Protein AF-A0A2N2SWM7-F1 (afdb_monomer)

Radius of gyration: 16.39 Å; Cα contacts (8 Å, |Δi|>4): 293; chains: 1; bounding box: 40×24×52 Å

Solvent-accessible surface area (backbone atoms only — not comparable to full-atom values): 6581 Å² total; per-residue (Å²): 131,68,77,50,76,49,77,49,78,73,61,79,48,30,35,37,43,37,33,42,42,63,43,67,35,87,89,74,72,42,27,13,34,37,41,37,46,42,36,46,37,26,63,26,94,55,38,37,23,33,77,18,37,39,40,41,39,34,21,35,92,92,37,80,72,50,71,52,80,33,29,36,78,50,64,30,46,53,75,33,65,40,46,40,50,72,46,68,53,71,77,33,69,91,28,75,81,67,66,79,44,72,52,74,47,78,49,84,32,80,35,84,77,77,76,82,77,132

Secondary structure (DSSP, 8-state):
--EEEEEEE-STTEEEEEEEEEEE-TTTSS-EEEEEEEEEEE-SSSPBPTT-EEEEEEEETTEEEEEEEE-BSS-B-TTEEEEBPPEE---BTTSPPP-SEEEEEEE--BPPPPP---

Sequence (118 aa):
MELEKHHVEFGGGVHVDYQIKRKISSLNGISCYAFITGTLNNDSNQVLSRRTVLDFNFFSAGKQSFRDLTYPVMDVPPGSRTMFEMVVSPVHKDGCVNYDRIDVSLRKVAGSQIPSRP

Structure (mmCIF, N/CA/C/O backbone):
data_AF-A0A2N2SWM7-F1
#
_entry.id   AF-A0A2N2SWM7-F1
#
loop_
_atom_site.group_PDB
_atom_site.id
_atom_site.type_symbol
_atom_site.label_atom_id
_atom_site.label_alt_id
_atom_site.label_comp_id
_atom_site.label_asym_id
_atom_site.label_entity_id
_atom_site.label_seq_id
_atom_site.pdbx_PDB_ins_code
_atom_site.Cartn_x
_atom_site.Cartn_y
_atom_site.Cartn_z
_atom_site.occupancy
_atom_site.B_iso_or_equiv
_atom_site.auth_seq_id
_atom_site.auth_comp_id
_atom_site.auth_asym_id
_atom_site.auth_atom_id
_atom_site.pdbx_PDB_model_num
ATOM 1 N N . MET A 1 1 ? 7.299 13.194 -13.948 1.00 57.44 1 MET A N 1
ATOM 2 C CA . MET A 1 1 ? 7.288 12.224 -12.832 1.00 57.44 1 MET A CA 1
ATOM 3 C C . MET A 1 1 ? 5.833 12.040 -12.461 1.00 57.44 1 MET A C 1
ATOM 5 O O . MET A 1 1 ? 5.230 12.980 -11.962 1.00 57.44 1 MET A O 1
ATOM 9 N N . GLU A 1 2 ? 5.256 10.914 -12.856 1.00 63.62 2 GLU A N 1
ATOM 10 C CA . GLU A 1 2 ? 3.819 10.655 -12.760 1.00 63.62 2 GLU A CA 1
ATOM 11 C C . GLU A 1 2 ? 3.491 10.096 -11.372 1.00 63.62 2 GLU A C 1
ATOM 13 O O . GLU A 1 2 ? 4.230 9.257 -10.851 1.00 63.62 2 GLU A O 1
ATOM 18 N N . LEU A 1 3 ? 2.455 10.647 -10.741 1.00 82.25 3 LEU A N 1
ATOM 19 C CA . LEU A 1 3 ? 1.961 10.219 -9.440 1.00 82.25 3 LEU A CA 1
ATOM 20 C C . LEU A 1 3 ? 0.628 9.516 -9.670 1.00 82.25 3 LEU A C 1
ATOM 22 O O . LEU A 1 3 ? -0.371 10.173 -9.956 1.00 82.25 3 LEU A O 1
ATOM 26 N N . GLU A 1 4 ? 0.621 8.199 -9.533 1.00 88.31 4 GLU A N 1
ATOM 27 C CA . GLU A 1 4 ? -0.596 7.395 -9.650 1.00 88.31 4 GLU A CA 1
ATOM 28 C C . GLU A 1 4 ? -1.241 7.287 -8.274 1.00 88.31 4 GLU A C 1
ATOM 30 O O . GLU A 1 4 ? -0.541 7.003 -7.304 1.00 88.31 4 GLU A O 1
ATOM 35 N N . LYS A 1 5 ? -2.548 7.547 -8.175 1.00 93.25 5 LYS A N 1
ATOM 36 C CA . LYS A 1 5 ? -3.323 7.444 -6.932 1.00 93.25 5 LYS A CA 1
ATOM 37 C C . LYS A 1 5 ? -4.364 6.345 -7.073 1.00 93.25 5 LYS A C 1
ATOM 39 O O . LYS A 1 5 ? -5.023 6.252 -8.104 1.00 93.25 5 LYS A O 1
ATOM 44 N N . HIS A 1 6 ? -4.530 5.564 -6.019 1.00 96.25 6 HIS A N 1
ATOM 45 C CA . HIS A 1 6 ? -5.394 4.397 -5.987 1.00 96.25 6 HIS A CA 1
ATOM 46 C C . HIS A 1 6 ? -6.183 4.355 -4.683 1.00 96.25 6 HIS A C 1
ATOM 48 O O . HIS A 1 6 ? -5.698 4.797 -3.640 1.00 96.25 6 HIS A O 1
ATOM 54 N N . HIS A 1 7 ? -7.375 3.777 -4.768 1.00 97.19 7 HIS A N 1
ATOM 55 C CA . HIS A 1 7 ? -8.274 3.536 -3.652 1.00 97.19 7 HIS A CA 1
ATOM 56 C C . HIS A 1 7 ? -8.725 2.076 -3.700 1.00 97.19 7 HIS A C 1
ATOM 58 O O . HIS A 1 7 ? -9.124 1.596 -4.764 1.00 97.19 7 HIS A O 1
ATOM 64 N N . VAL A 1 8 ? -8.645 1.370 -2.572 1.00 97.56 8 VAL A N 1
ATOM 65 C CA . VAL A 1 8 ? -9.089 -0.026 -2.453 1.00 97.56 8 VAL A CA 1
ATOM 66 C C . VAL A 1 8 ? -9.932 -0.190 -1.196 1.00 97.56 8 VAL A C 1
ATOM 68 O O . VAL A 1 8 ? -9.460 0.061 -0.086 1.00 97.56 8 VAL A O 1
ATOM 71 N N . GLU A 1 9 ? -11.163 -0.664 -1.371 1.00 97.12 9 GLU A N 1
ATOM 72 C CA . GLU A 1 9 ? -12.067 -1.019 -0.280 1.00 97.12 9 GLU A CA 1
ATOM 73 C C . GLU A 1 9 ? -11.918 -2.499 0.097 1.00 97.12 9 GLU A C 1
ATOM 75 O O . GLU A 1 9 ? -11.934 -3.381 -0.760 1.00 97.12 9 GLU A O 1
ATOM 80 N N . PHE A 1 10 ? -11.824 -2.789 1.398 1.00 94.31 10 PHE A N 1
ATOM 81 C CA . PHE A 1 10 ? -11.733 -4.159 1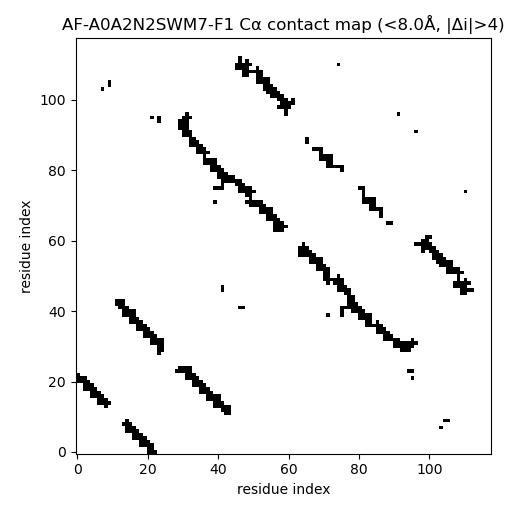.930 1.00 94.31 10 PHE A CA 1
ATOM 82 C C . PHE A 1 10 ? -13.033 -4.637 2.592 1.00 94.31 10 PHE A C 1
ATOM 84 O O . PHE A 1 10 ? -13.079 -5.723 3.175 1.00 94.31 10 PHE A O 1
ATOM 91 N N . GLY A 1 11 ? -14.078 -3.809 2.558 1.00 89.19 11 GLY A N 1
ATOM 92 C CA . GLY A 1 11 ? -15.345 -4.055 3.236 1.00 89.19 11 GLY A CA 1
ATOM 93 C C . GLY A 1 11 ? -15.309 -3.818 4.754 1.00 89.19 11 GLY A C 1
ATOM 94 O O . GLY A 1 11 ? -14.265 -3.836 5.425 1.00 89.19 11 GLY A O 1
ATOM 95 N N . GLY A 1 12 ? -16.499 -3.587 5.316 1.00 90.44 12 GLY A N 1
ATOM 96 C CA . GLY A 1 12 ? -16.682 -3.302 6.741 1.00 90.44 12 GLY A CA 1
ATOM 97 C C . GLY A 1 12 ? -16.042 -1.985 7.182 1.00 90.44 12 GLY A C 1
ATOM 98 O O . GLY A 1 12 ? -15.464 -1.944 8.262 1.00 90.44 12 GLY A O 1
ATOM 99 N N . GLY A 1 13 ? -16.086 -0.953 6.331 1.00 94.69 13 GLY A N 1
ATOM 100 C CA . GLY A 1 13 ? -15.581 0.389 6.640 1.00 94.69 13 GLY A CA 1
ATOM 101 C C . GLY A 1 13 ? -14.057 0.524 6.639 1.00 94.69 13 G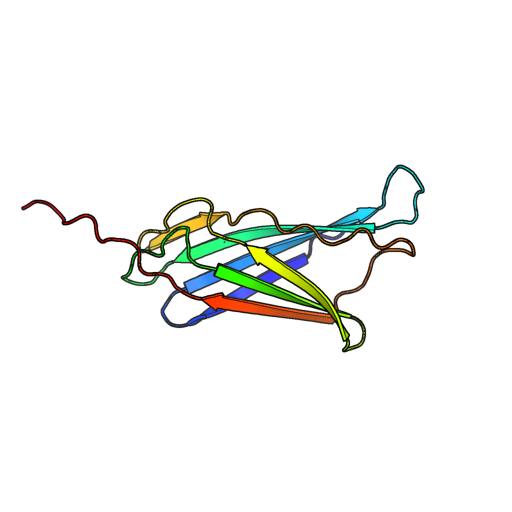LY A C 1
ATOM 102 O O . GLY A 1 13 ? -13.541 1.471 7.209 1.00 94.69 13 GLY A O 1
ATOM 103 N N . VAL A 1 14 ? -13.310 -0.412 6.049 1.00 97.19 14 VAL A N 1
ATOM 104 C CA . VAL A 1 14 ? -11.843 -0.312 5.964 1.00 97.19 14 VAL A CA 1
ATOM 105 C C . VAL A 1 14 ? -11.425 -0.172 4.511 1.00 97.19 14 VAL A C 1
ATOM 107 O O . VAL A 1 14 ? -11.828 -0.981 3.673 1.00 97.19 14 VAL A O 1
ATOM 110 N N . HIS A 1 15 ? -10.592 0.822 4.227 1.00 98.19 15 HIS A N 1
ATOM 111 C CA . HIS A 1 15 ? -10.070 1.084 2.890 1.00 98.19 15 HIS A CA 1
ATOM 112 C C . HIS A 1 15 ? -8.644 1.636 2.958 1.00 98.19 15 HIS A C 1
ATOM 114 O O . HIS A 1 15 ? -8.210 2.151 3.991 1.00 98.19 15 HIS A O 1
ATOM 120 N N . VAL A 1 16 ? -7.901 1.527 1.861 1.00 98.12 16 VAL A N 1
ATOM 121 C CA . VAL A 1 16 ? -6.570 2.128 1.720 1.00 98.12 16 VAL A CA 1
ATOM 122 C C . VAL A 1 16 ? -6.558 3.096 0.548 1.00 98.12 16 VAL A C 1
ATOM 124 O O . VAL A 1 16 ? -7.005 2.765 -0.549 1.00 98.12 16 VAL A O 1
ATOM 127 N N . ASP A 1 17 ? -5.991 4.274 0.786 1.00 98.19 17 ASP A N 1
ATOM 128 C CA . ASP A 1 17 ? -5.613 5.215 -0.262 1.00 98.19 17 ASP A CA 1
ATOM 129 C C . ASP A 1 17 ? -4.100 5.169 -0.404 1.00 98.19 17 ASP A C 1
ATOM 131 O O . ASP A 1 17 ? -3.377 5.371 0.575 1.00 98.19 17 ASP A O 1
ATOM 135 N N . TYR A 1 18 ? -3.588 4.909 -1.600 1.00 97.75 18 TYR A N 1
ATOM 136 C CA . TYR A 1 18 ? -2.147 4.868 -1.823 1.00 97.75 18 TYR A CA 1
ATOM 137 C C . TYR A 1 18 ? -1.748 5.520 -3.133 1.00 97.75 18 TYR A C 1
ATOM 139 O O . TYR A 1 18 ? -2.549 5.728 -4.040 1.00 97.75 18 TYR A O 1
ATOM 147 N N . GLN A 1 19 ? -0.470 5.861 -3.213 1.00 96.69 19 GLN A N 1
ATOM 148 C CA . GLN A 1 19 ? 0.130 6.445 -4.392 1.00 96.69 19 GLN A CA 1
ATOM 149 C C . GLN A 1 19 ? 1.445 5.763 -4.737 1.00 96.69 19 GLN A C 1
ATOM 151 O O . GLN A 1 19 ? 2.185 5.339 -3.845 1.00 96.69 19 GLN A O 1
ATOM 156 N N . ILE A 1 20 ? 1.744 5.710 -6.031 1.00 95.25 20 ILE A N 1
ATOM 157 C CA . ILE A 1 20 ? 2.970 5.128 -6.569 1.00 95.25 20 ILE A CA 1
ATOM 158 C C . ILE A 1 20 ? 3.818 6.248 -7.152 1.00 95.25 20 ILE A C 1
ATOM 160 O O . ILE A 1 20 ? 3.374 7.017 -8.005 1.00 95.25 20 ILE A O 1
ATOM 164 N N . LYS A 1 21 ? 5.067 6.328 -6.697 1.00 94.62 21 LYS A N 1
ATOM 165 C CA . LYS A 1 21 ? 6.067 7.255 -7.221 1.00 94.62 21 LYS A CA 1
ATOM 166 C C . LYS A 1 21 ? 7.230 6.475 -7.808 1.00 94.62 21 LYS A C 1
ATOM 168 O O . LYS A 1 21 ? 8.053 5.938 -7.067 1.00 94.62 21 LYS A O 1
ATOM 173 N N . ARG A 1 22 ? 7.329 6.459 -9.138 1.00 93.50 22 ARG A N 1
ATOM 174 C CA . ARG A 1 22 ? 8.469 5.866 -9.852 1.00 93.50 22 ARG A CA 1
ATOM 175 C C . ARG A 1 22 ? 9.643 6.844 -9.910 1.00 93.50 22 ARG A C 1
ATOM 177 O O . ARG A 1 22 ? 9.454 8.050 -10.093 1.00 93.50 22 ARG A O 1
ATOM 184 N N . LYS A 1 23 ? 10.858 6.325 -9.758 1.00 92.94 23 LYS A N 1
ATOM 185 C CA . LYS A 1 23 ? 12.111 7.069 -9.890 1.00 92.94 23 LYS A CA 1
ATOM 186 C C . LYS A 1 23 ? 13.082 6.3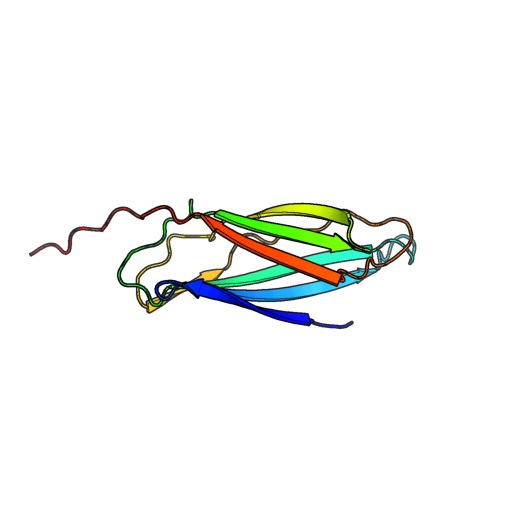17 -10.785 1.00 92.94 23 LYS A C 1
ATOM 188 O O . LYS A 1 23 ? 13.301 5.124 -10.602 1.00 92.94 23 LYS A O 1
ATOM 193 N N . ILE A 1 24 ? 13.704 7.059 -11.693 1.00 93.12 24 ILE A N 1
ATOM 194 C CA . ILE A 1 24 ? 14.860 6.598 -12.457 1.00 93.12 24 ILE A CA 1
ATOM 195 C C . ILE A 1 24 ? 16.110 6.837 -11.605 1.00 93.12 24 ILE A C 1
ATOM 197 O O . ILE A 1 24 ? 16.258 7.881 -10.965 1.00 93.12 24 ILE A O 1
ATOM 201 N N . SER A 1 25 ? 16.990 5.846 -11.566 1.00 89.50 25 SER A N 1
ATOM 202 C CA . SER A 1 25 ? 18.267 5.881 -10.873 1.00 89.50 25 SER A CA 1
ATOM 203 C C . SER A 1 25 ? 19.153 6.964 -11.471 1.00 89.50 25 SER A C 1
ATOM 205 O O . SER A 1 25 ? 19.485 6.928 -12.654 1.00 89.50 25 SER A O 1
ATOM 207 N N . SER A 1 26 ? 19.601 7.899 -10.638 1.00 90.94 26 SER A N 1
ATOM 208 C CA . SER A 1 26 ? 20.566 8.923 -11.041 1.00 90.94 26 SER A CA 1
ATOM 209 C C . SER A 1 26 ? 21.968 8.360 -11.292 1.00 90.94 26 SER A C 1
ATOM 211 O O . SER A 1 26 ? 22.802 9.068 -11.842 1.00 90.94 26 SER A O 1
ATOM 213 N N . LEU A 1 27 ? 22.243 7.111 -10.891 1.00 89.56 27 LEU A N 1
ATOM 214 C CA . LEU A 1 27 ? 23.555 6.480 -11.072 1.00 89.56 27 LEU A CA 1
ATOM 215 C C . LEU A 1 27 ? 23.797 6.022 -12.513 1.00 89.56 27 LEU A C 1
ATOM 217 O O . LEU A 1 27 ? 24.930 6.067 -12.976 1.00 89.56 27 LEU A O 1
ATOM 221 N N . ASN A 1 28 ? 22.756 5.560 -13.210 1.00 91.31 28 ASN A N 1
ATOM 222 C CA . ASN A 1 28 ? 22.885 5.052 -14.580 1.00 91.31 28 ASN A CA 1
ATOM 223 C C . ASN A 1 28 ? 21.829 5.582 -15.559 1.00 91.31 28 ASN A C 1
ATOM 225 O O . ASN A 1 28 ? 21.908 5.267 -16.739 1.00 91.31 28 ASN A O 1
ATOM 229 N N . GLY A 1 29 ? 20.841 6.356 -15.100 1.00 91.88 29 GLY A N 1
ATOM 230 C CA . GLY A 1 29 ? 19.802 6.941 -15.951 1.00 91.88 29 GLY A CA 1
ATOM 231 C C . GLY A 1 29 ? 18.822 5.938 -16.570 1.00 91.88 29 GLY A C 1
ATOM 232 O O . GLY A 1 29 ? 17.981 6.345 -17.364 1.00 91.88 29 GLY A O 1
ATOM 233 N N . ILE A 1 30 ? 18.914 4.651 -16.217 1.00 93.12 30 ILE A N 1
ATOM 234 C CA . ILE A 1 30 ? 18.136 3.566 -16.836 1.00 93.12 30 ILE A CA 1
ATOM 235 C C . ILE A 1 30 ? 17.335 2.820 -15.777 1.00 93.12 30 ILE A C 1
ATOM 237 O O . ILE A 1 30 ? 16.125 2.660 -15.903 1.00 93.12 30 ILE A O 1
ATOM 241 N N . SER A 1 31 ? 17.995 2.376 -14.708 1.00 94.62 31 SER A N 1
ATOM 242 C CA . SER A 1 31 ? 17.347 1.533 -13.709 1.00 94.62 31 SER A CA 1
ATOM 243 C C . SER A 1 31 ? 16.234 2.285 -12.994 1.00 94.62 31 SER A C 1
ATOM 245 O O . SER A 1 31 ? 16.364 3.478 -12.737 1.00 94.62 31 SER A O 1
ATOM 247 N N . CYS A 1 32 ? 15.152 1.603 -12.641 1.00 94.06 32 CYS A N 1
ATOM 248 C CA . CYS A 1 32 ? 13.972 2.236 -12.066 1.00 94.06 32 CYS A CA 1
ATOM 249 C C . CYS A 1 32 ? 13.470 1.482 -10.840 1.00 94.06 32 CYS A C 1
ATOM 251 O O . CYS A 1 32 ? 13.578 0.264 -10.745 1.00 94.06 32 CYS A O 1
ATOM 253 N N . TYR A 1 33 ? 12.911 2.224 -9.896 1.00 94.00 33 TYR A N 1
ATOM 254 C CA . TYR A 1 33 ? 12.281 1.692 -8.696 1.00 94.00 33 TYR A CA 1
ATOM 255 C C . TYR A 1 33 ? 11.069 2.550 -8.341 1.00 94.00 33 TYR A C 1
ATOM 257 O O . TYR A 1 33 ? 10.938 3.694 -8.789 1.00 94.00 33 TYR A O 1
ATOM 265 N N . ALA A 1 34 ? 10.157 1.993 -7.557 1.00 94.62 34 ALA A N 1
ATOM 266 C CA . ALA A 1 34 ? 8.923 2.641 -7.157 1.00 94.62 34 ALA A CA 1
ATOM 267 C C . ALA A 1 34 ? 8.797 2.671 -5.636 1.00 94.62 34 ALA A C 1
ATOM 269 O O . ALA A 1 34 ? 9.131 1.707 -4.950 1.00 94.62 34 ALA A O 1
ATOM 270 N N . PHE A 1 35 ? 8.275 3.785 -5.135 1.00 95.50 35 PHE A N 1
ATOM 271 C CA . PHE A 1 35 ? 7.837 3.925 -3.756 1.00 95.50 35 PHE A CA 1
ATOM 272 C C . PHE A 1 35 ? 6.324 3.929 -3.707 1.00 95.50 35 PHE A C 1
ATOM 274 O O . PHE A 1 35 ? 5.689 4.670 -4.464 1.00 95.50 35 PHE A O 1
ATOM 281 N N . ILE A 1 36 ? 5.772 3.147 -2.791 1.00 96.88 36 ILE A N 1
ATOM 282 C CA . ILE A 1 36 ? 4.345 3.096 -2.533 1.00 96.88 36 ILE A CA 1
ATOM 283 C C . ILE A 1 36 ? 4.107 3.579 -1.110 1.00 96.88 36 ILE A C 1
ATOM 285 O O . ILE A 1 36 ? 4.643 3.049 -0.137 1.00 96.88 36 ILE A O 1
ATOM 289 N N . THR A 1 37 ? 3.326 4.647 -1.016 1.00 97.62 37 THR A N 1
ATOM 290 C CA . THR A 1 37 ? 2.997 5.336 0.235 1.00 97.62 37 THR A CA 1
ATOM 291 C C . THR A 1 37 ? 1.505 5.569 0.284 1.00 97.62 37 THR A C 1
ATOM 293 O O . THR A 1 37 ? 0.905 5.824 -0.758 1.00 97.62 37 THR A O 1
ATOM 296 N N . GLY A 1 38 ? 0.912 5.566 1.466 1.00 97.69 38 GLY A N 1
ATOM 297 C CA . GLY A 1 38 ? -0.516 5.800 1.587 1.00 97.69 38 GLY A CA 1
ATOM 298 C C . GLY A 1 38 ? -1.003 5.723 3.018 1.00 97.69 38 GLY A C 1
ATOM 299 O O . GLY A 1 38 ? -0.203 5.701 3.956 1.00 97.69 38 GLY A O 1
ATOM 300 N N . THR A 1 39 ? -2.321 5.687 3.163 1.00 98.25 39 THR A N 1
ATOM 301 C CA . THR A 1 39 ? -3.020 5.654 4.442 1.00 98.25 39 THR A CA 1
ATOM 302 C C . THR A 1 39 ? -4.027 4.518 4.480 1.00 98.25 39 THR A C 1
ATOM 304 O O . THR A 1 39 ? -4.831 4.370 3.563 1.00 98.25 39 THR A O 1
ATOM 307 N N . LEU A 1 40 ? -3.999 3.740 5.561 1.00 98.44 40 LEU A N 1
ATOM 308 C CA . LEU A 1 40 ? -5.078 2.834 5.931 1.00 98.44 40 LEU A CA 1
ATOM 309 C C . LEU A 1 40 ? -6.109 3.629 6.734 1.00 98.44 40 LEU A C 1
ATOM 311 O O . LEU A 1 40 ? -5.781 4.184 7.786 1.00 98.44 40 LEU A O 1
ATOM 315 N N . ASN A 1 41 ? -7.338 3.671 6.238 1.00 98.38 41 ASN A N 1
ATOM 316 C CA . ASN A 1 41 ? -8.465 4.348 6.864 1.00 98.38 41 ASN A CA 1
ATOM 317 C C . ASN A 1 41 ? -9.396 3.306 7.495 1.00 98.38 41 ASN A C 1
ATOM 319 O O . ASN A 1 41 ? -9.655 2.247 6.914 1.00 98.38 41 ASN A O 1
ATOM 323 N N . ASN A 1 42 ? -9.878 3.600 8.699 1.00 97.81 42 ASN A N 1
ATOM 324 C CA . ASN A 1 42 ? -10.711 2.706 9.485 1.00 97.81 42 ASN A CA 1
ATOM 325 C C . ASN A 1 42 ? -11.988 3.411 9.946 1.00 97.81 42 ASN A C 1
ATOM 327 O O . ASN A 1 42 ? -12.055 3.933 11.054 1.00 97.81 42 ASN A O 1
ATOM 331 N N . ASP A 1 43 ? -13.023 3.344 9.123 1.00 96.75 43 ASP A N 1
ATOM 332 C CA . ASP A 1 43 ? -14.383 3.796 9.425 1.00 96.75 43 ASP A CA 1
ATOM 333 C C . ASP A 1 43 ? -15.230 2.686 10.078 1.00 96.75 43 ASP A C 1
ATOM 335 O O . ASP A 1 43 ? -16.443 2.815 10.239 1.00 96.75 43 ASP A O 1
ATOM 339 N N . SER A 1 44 ? -14.605 1.561 10.444 1.00 94.88 44 SER A N 1
ATOM 340 C CA . SER A 1 44 ? -15.258 0.482 11.186 1.00 94.88 44 SER A CA 1
ATOM 341 C C . SER A 1 44 ? -15.404 0.818 12.676 1.00 94.88 44 SER A C 1
ATOM 343 O O . SER A 1 44 ? -14.880 1.814 13.167 1.00 94.88 44 SER A O 1
ATOM 345 N N . ASN A 1 45 ? -16.082 -0.052 13.428 1.00 94.56 45 ASN A N 1
ATOM 346 C CA . ASN A 1 45 ? -16.237 0.062 14.881 1.00 94.56 45 ASN A CA 1
ATOM 347 C C . ASN A 1 45 ? -15.160 -0.690 15.692 1.00 94.56 45 ASN A C 1
ATOM 349 O O . ASN A 1 45 ? -15.273 -0.781 16.915 1.00 94.56 45 ASN A O 1
ATOM 353 N N . GLN A 1 46 ? -14.129 -1.242 15.044 1.00 93.69 46 GLN A N 1
ATOM 354 C CA . GLN A 1 46 ? -13.058 -1.998 15.702 1.00 93.69 46 GLN A CA 1
ATOM 355 C C . GLN A 1 46 ? -11.714 -1.295 15.545 1.00 93.69 46 GLN A C 1
ATOM 357 O O . GLN A 1 46 ? -11.440 -0.705 14.508 1.00 93.69 46 GLN A O 1
ATOM 362 N N . VAL A 1 47 ? -10.841 -1.398 16.548 1.00 96.38 47 VAL A N 1
ATOM 363 C CA . VAL A 1 47 ? -9.442 -0.967 16.412 1.00 96.38 47 VAL A CA 1
ATOM 364 C C . VAL A 1 47 ? -8.706 -1.967 15.518 1.00 96.38 47 VAL A C 1
ATOM 366 O O . VAL A 1 47 ? -8.713 -3.168 15.798 1.00 96.38 47 VAL A O 1
ATOM 369 N N . LEU A 1 48 ? -8.026 -1.484 14.478 1.00 96.62 48 LEU A N 1
ATOM 370 C CA . LEU A 1 48 ? -7.078 -2.297 13.715 1.00 96.62 48 LEU A CA 1
ATOM 371 C C . LEU A 1 48 ? -5.713 -2.217 14.392 1.00 96.62 48 LEU A C 1
ATOM 373 O O . LEU A 1 48 ? -5.171 -1.133 14.574 1.00 96.62 48 LEU A O 1
ATOM 377 N N . SER A 1 49 ? -5.130 -3.351 14.761 1.00 97.44 49 SER A N 1
ATOM 378 C CA . SER A 1 49 ? -3.770 -3.365 15.295 1.00 97.44 49 SER A CA 1
ATOM 379 C C . SER A 1 49 ? -2.767 -2.949 14.217 1.00 97.44 49 SER A C 1
ATOM 381 O O . SER A 1 49 ? -2.942 -3.298 13.049 1.00 97.44 49 SER A O 1
ATOM 383 N N . ARG A 1 50 ? -1.643 -2.347 14.617 1.00 97.06 50 ARG A N 1
ATOM 384 C CA . ARG A 1 50 ? -0.431 -2.172 13.802 1.00 97.06 50 ARG A CA 1
ATOM 385 C C . ARG A 1 50 ? 0.121 -3.475 13.225 1.00 97.06 50 ARG A C 1
ATOM 387 O O . ARG A 1 50 ? 0.963 -3.451 12.351 1.00 97.06 50 ARG A O 1
ATOM 394 N N . ARG A 1 51 ? -0.331 -4.632 13.720 1.00 97.06 51 ARG A N 1
ATOM 395 C CA . ARG A 1 51 ? -0.012 -5.957 13.156 1.00 97.06 51 ARG A CA 1
ATOM 396 C C . ARG A 1 51 ? -0.917 -6.357 11.987 1.00 97.06 51 ARG A C 1
ATOM 398 O O . ARG A 1 51 ? -0.731 -7.430 11.420 1.00 97.06 51 ARG A O 1
ATOM 405 N N . THR A 1 52 ? -1.914 -5.539 11.657 1.00 97.06 52 THR A N 1
ATOM 406 C CA . THR A 1 52 ? -2.741 -5.706 10.459 1.00 97.06 52 THR A CA 1
ATOM 407 C C . THR A 1 52 ? -1.843 -5.680 9.231 1.00 97.06 52 THR A C 1
ATOM 409 O O . THR A 1 52 ? -0.971 -4.824 9.130 1.00 97.06 52 THR A O 1
ATOM 412 N N . VAL A 1 53 ? -2.045 -6.623 8.314 1.00 98.12 53 VAL A N 1
ATOM 413 C CA . VAL A 1 53 ? -1.180 -6.772 7.138 1.00 98.12 53 VAL A CA 1
ATOM 414 C C . VAL A 1 53 ? -1.886 -6.230 5.910 1.00 98.12 53 VAL A C 1
ATOM 416 O O . VAL A 1 53 ? -3.001 -6.660 5.610 1.00 98.12 53 VAL A O 1
ATOM 419 N N . LEU A 1 54 ? -1.208 -5.339 5.198 1.00 98.31 54 LEU A N 1
ATOM 420 C CA . LEU A 1 54 ? -1.497 -4.971 3.821 1.00 98.31 54 LEU A CA 1
ATOM 421 C C . L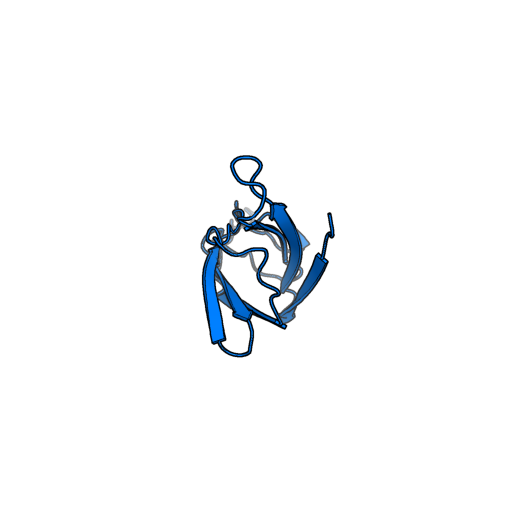EU A 1 54 ? -0.554 -5.761 2.912 1.00 98.31 54 LEU A C 1
ATOM 423 O O . LEU A 1 54 ? 0.664 -5.658 3.026 1.00 98.31 54 LEU A O 1
ATOM 427 N N . ASP A 1 55 ? -1.123 -6.573 2.034 1.00 98.25 55 ASP A N 1
ATOM 428 C CA . ASP A 1 55 ? -0.388 -7.437 1.114 1.00 98.25 55 ASP A CA 1
ATOM 429 C C . ASP A 1 55 ? -0.549 -6.904 -0.307 1.00 98.25 55 ASP A C 1
ATOM 431 O O . ASP A 1 55 ? -1.638 -6.982 -0.882 1.00 98.25 55 ASP A O 1
ATOM 435 N N . PHE A 1 56 ? 0.530 -6.329 -0.836 1.00 98.31 56 PHE A N 1
ATOM 436 C CA . PHE A 1 56 ? 0.580 -5.764 -2.176 1.00 98.31 56 PHE A CA 1
ATOM 437 C C . PHE A 1 56 ? 1.220 -6.759 -3.141 1.00 98.31 56 PHE A C 1
ATOM 439 O O . PHE A 1 56 ? 2.382 -7.133 -2.983 1.00 98.31 56 PHE A O 1
ATOM 446 N N . ASN A 1 57 ? 0.487 -7.127 -4.189 1.00 98.00 57 ASN A N 1
ATOM 447 C CA . ASN A 1 57 ? 0.959 -8.001 -5.258 1.00 98.00 57 ASN A CA 1
ATOM 448 C C . ASN A 1 57 ? 0.948 -7.228 -6.574 1.00 98.00 57 ASN A C 1
ATOM 450 O O . ASN A 1 57 ? -0.112 -6.871 -7.085 1.00 98.00 57 ASN A O 1
ATOM 454 N N . PHE A 1 58 ? 2.131 -6.964 -7.121 1.00 96.62 58 PHE A N 1
ATOM 455 C CA . PHE A 1 58 ? 2.299 -6.198 -8.351 1.00 96.62 58 PHE A CA 1
ATOM 456 C C . PHE A 1 58 ? 2.499 -7.148 -9.520 1.00 96.62 58 PHE A C 1
ATOM 458 O O . PHE A 1 58 ? 3.375 -8.016 -9.480 1.00 96.62 58 PHE A O 1
ATOM 465 N N . PHE A 1 59 ? 1.730 -6.951 -10.582 1.00 96.88 59 PHE A N 1
ATOM 466 C CA . PHE A 1 59 ? 1.813 -7.727 -11.810 1.00 96.88 59 PHE A CA 1
ATOM 467 C C . PHE A 1 59 ? 2.298 -6.848 -12.961 1.00 96.88 59 PHE A C 1
ATOM 469 O O . PHE A 1 59 ? 2.115 -5.632 -12.959 1.00 96.88 59 PHE A O 1
ATOM 476 N N . SER A 1 60 ? 2.986 -7.472 -13.912 1.00 94.00 60 SER A N 1
ATOM 477 C CA . SER A 1 60 ? 3.351 -6.871 -15.189 1.00 94.00 60 SER A CA 1
ATOM 478 C C . SER A 1 60 ? 3.291 -7.939 -16.274 1.00 94.00 60 SER A C 1
ATOM 480 O O . SER A 1 60 ? 3.845 -9.031 -16.106 1.00 94.00 60 SER A O 1
ATOM 482 N N . ALA A 1 61 ? 2.593 -7.643 -17.371 1.00 93.06 61 ALA A N 1
ATOM 483 C CA . ALA A 1 61 ? 2.334 -8.584 -18.458 1.00 93.06 61 ALA A CA 1
ATOM 484 C C . ALA A 1 61 ? 1.731 -9.910 -17.949 1.00 93.06 61 ALA A C 1
ATOM 486 O O . ALA A 1 61 ? 2.143 -11.002 -18.348 1.00 93.06 61 ALA A O 1
ATOM 487 N N . GLY A 1 62 ? 0.795 -9.811 -16.999 1.00 92.19 62 GLY A N 1
ATOM 488 C CA . GLY A 1 62 ? 0.124 -10.960 -16.383 1.00 92.19 62 GLY A CA 1
ATOM 489 C C . GLY A 1 62 ? 0.992 -11.835 -15.466 1.00 92.19 62 GLY A C 1
ATOM 490 O O . GLY A 1 62 ? 0.499 -12.839 -14.952 1.00 92.19 62 GLY A O 1
ATOM 491 N N . LYS A 1 63 ? 2.262 -11.484 -15.222 1.00 94.69 63 LYS A N 1
ATOM 492 C CA . LYS A 1 63 ? 3.153 -12.193 -14.287 1.00 94.69 63 LYS A CA 1
ATOM 493 C C . LYS A 1 63 ? 3.377 -11.369 -13.031 1.00 94.69 63 LYS A C 1
ATOM 495 O O . LYS A 1 63 ? 3.510 -10.152 -13.107 1.00 94.69 63 LYS A O 1
ATOM 500 N N . GLN A 1 64 ? 3.460 -12.029 -11.876 1.00 95.06 64 GLN A N 1
ATOM 501 C CA . GLN A 1 64 ? 3.804 -11.348 -10.631 1.00 95.06 64 GLN A CA 1
ATOM 502 C C . GLN A 1 64 ? 5.237 -10.811 -10.733 1.00 95.06 64 GLN A C 1
ATOM 504 O O . GLN A 1 64 ? 6.187 -11.578 -10.876 1.00 95.06 64 GLN A O 1
ATOM 509 N N . SER A 1 65 ? 5.372 -9.489 -10.680 1.00 94.62 65 SER A N 1
ATOM 510 C CA . SER A 1 65 ? 6.652 -8.789 -10.697 1.00 94.62 65 SER A CA 1
ATOM 511 C C . SER A 1 65 ? 7.294 -8.838 -9.314 1.00 94.62 65 SER A C 1
ATOM 513 O O . SER A 1 65 ? 8.428 -9.288 -9.172 1.00 94.62 65 SER A O 1
ATOM 515 N N . PHE A 1 66 ? 6.553 -8.428 -8.281 1.00 95.94 66 PHE A N 1
ATOM 516 C CA . PHE A 1 66 ? 6.969 -8.569 -6.890 1.00 95.94 66 PHE A CA 1
ATOM 517 C C . PHE A 1 66 ? 5.761 -8.549 -5.950 1.00 95.94 66 PHE A C 1
ATOM 519 O O . PHE A 1 66 ? 4.648 -8.193 -6.340 1.00 95.94 66 PHE A O 1
ATOM 526 N N . ARG A 1 67 ? 5.999 -8.954 -4.704 1.00 97.12 67 ARG A N 1
ATOM 527 C CA . ARG A 1 67 ? 5.037 -8.884 -3.607 1.00 97.12 67 ARG A CA 1
ATOM 528 C C . ARG A 1 67 ? 5.727 -8.297 -2.391 1.00 97.12 67 ARG A C 1
ATOM 530 O O . ARG A 1 67 ? 6.877 -8.650 -2.136 1.00 97.12 67 ARG A O 1
ATOM 537 N N . ASP A 1 68 ? 5.017 -7.453 -1.659 1.00 97.56 68 ASP A N 1
ATOM 538 C CA . ASP A 1 68 ? 5.494 -6.903 -0.396 1.00 97.56 68 ASP A CA 1
ATOM 539 C C . ASP A 1 68 ? 4.372 -6.879 0.647 1.00 97.56 68 ASP A C 1
ATOM 541 O O . ASP A 1 68 ? 3.193 -6.714 0.317 1.00 97.56 68 ASP A O 1
ATOM 545 N N . LEU A 1 69 ? 4.750 -7.071 1.909 1.00 97.62 69 LEU A N 1
ATOM 546 C CA . LEU A 1 69 ? 3.855 -7.032 3.056 1.00 97.62 69 LEU A CA 1
ATOM 547 C C . LEU A 1 69 ? 4.200 -5.809 3.894 1.00 97.62 69 LEU A C 1
ATOM 549 O O . LEU A 1 69 ? 5.314 -5.691 4.394 1.00 97.62 69 LEU A O 1
ATOM 553 N N . THR A 1 70 ? 3.219 -4.942 4.097 1.00 98.12 70 THR A N 1
ATOM 554 C CA . THR A 1 70 ? 3.366 -3.738 4.911 1.00 98.12 70 THR A CA 1
ATOM 555 C C . THR A 1 70 ? 2.334 -3.688 6.028 1.00 98.12 70 THR A C 1
ATOM 557 O O . THR A 1 70 ? 1.342 -4.425 6.039 1.00 98.12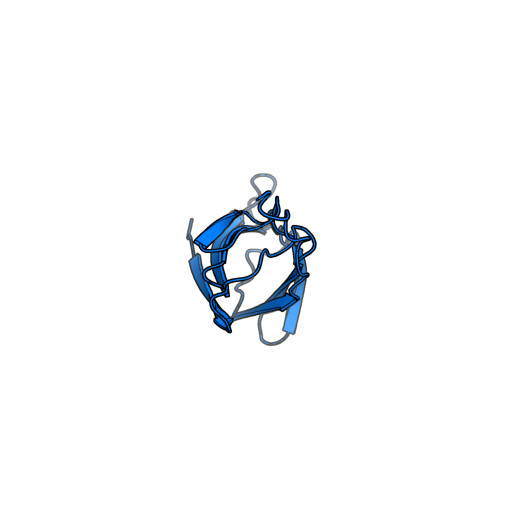 70 THR A O 1
ATOM 560 N N . TYR A 1 71 ? 2.591 -2.820 6.996 1.00 98.25 71 TYR A N 1
ATOM 561 C CA . TYR A 1 71 ? 1.861 -2.704 8.241 1.00 98.25 71 TYR A CA 1
ATOM 562 C C . TYR A 1 71 ? 1.543 -1.234 8.527 1.00 98.25 71 TYR A C 1
ATOM 564 O O . TYR A 1 71 ? 2.324 -0.352 8.164 1.00 98.25 71 TYR A O 1
ATOM 572 N N . PRO A 1 72 ? 0.416 -0.929 9.188 1.00 98.00 72 PRO A N 1
ATOM 573 C CA . PRO A 1 72 ? 0.176 0.391 9.751 1.00 98.00 72 PRO A CA 1
ATOM 574 C C . PRO A 1 72 ? 1.290 0.764 10.737 1.00 98.00 72 PRO A C 1
ATOM 576 O O . PRO A 1 72 ? 1.669 -0.049 11.578 1.00 98.00 72 PRO A O 1
ATOM 579 N N . VAL A 1 73 ? 1.771 2.009 10.703 1.00 97.69 73 VAL A N 1
ATOM 580 C CA . VAL A 1 73 ? 2.853 2.456 11.607 1.00 97.69 73 VAL A CA 1
ATOM 581 C C . VAL A 1 73 ? 2.426 2.491 13.084 1.00 97.69 73 VAL A C 1
ATOM 583 O O . VAL A 1 73 ? 3.259 2.547 13.988 1.00 97.69 73 VAL A O 1
ATOM 586 N N . MET A 1 74 ? 1.117 2.449 13.341 1.00 97.25 74 MET A N 1
ATOM 587 C CA . MET A 1 74 ? 0.500 2.382 14.664 1.00 97.25 74 MET A CA 1
ATOM 588 C C . MET A 1 74 ? -0.897 1.753 14.577 1.00 97.25 74 MET A C 1
ATOM 590 O O . MET A 1 74 ? -1.423 1.559 13.482 1.00 97.25 74 MET A O 1
ATOM 594 N N . ASP A 1 75 ? -1.493 1.428 15.727 1.00 97.50 75 ASP A N 1
ATOM 595 C CA . ASP A 1 75 ? -2.885 0.974 15.777 1.00 97.50 75 ASP A CA 1
ATOM 596 C C . ASP A 1 75 ? -3.814 2.047 15.173 1.00 97.50 75 ASP A C 1
ATOM 598 O O . ASP A 1 75 ? -3.550 3.245 15.291 1.00 97.50 75 ASP A O 1
ATOM 602 N N . VAL A 1 76 ? -4.901 1.616 14.531 1.00 97.44 76 VAL A N 1
ATOM 603 C CA . VAL A 1 76 ? -5.864 2.471 13.821 1.00 97.44 76 VAL A CA 1
ATOM 604 C C . VAL A 1 76 ? -7.213 2.407 14.539 1.00 97.44 76 VAL A C 1
ATOM 606 O O . VAL A 1 76 ? -7.984 1.468 14.315 1.00 97.44 76 VAL A O 1
ATOM 609 N N . PRO A 1 77 ? -7.514 3.355 15.442 1.00 97.44 77 PRO A N 1
ATOM 610 C CA . PRO A 1 77 ? -8.825 3.464 16.076 1.00 97.44 77 PRO A CA 1
ATOM 611 C C . PRO A 1 77 ? -9.991 3.611 15.078 1.00 97.44 77 PRO A C 1
ATOM 613 O O . PRO A 1 77 ? -9.768 4.054 13.947 1.00 97.44 77 PRO A O 1
ATOM 616 N N . PRO A 1 78 ? -11.232 3.302 15.496 1.00 97.69 78 PRO A N 1
ATOM 617 C CA . PRO A 1 78 ? -12.447 3.669 14.766 1.00 97.69 78 PRO A CA 1
ATOM 618 C C . PRO A 1 78 ? -12.487 5.154 14.384 1.00 97.69 78 PRO A C 1
ATOM 620 O O . PRO A 1 78 ? -12.158 6.014 15.202 1.00 97.69 78 PRO A O 1
ATOM 623 N N . GLY A 1 79 ? -12.908 5.454 13.156 1.00 97.44 79 GLY A N 1
ATOM 624 C CA . GLY A 1 79 ? -13.010 6.811 12.609 1.00 97.44 79 GLY A CA 1
ATOM 625 C C . GLY A 1 79 ? -11.664 7.507 12.377 1.00 97.44 79 GLY A C 1
ATOM 626 O O . GLY A 1 79 ? -11.614 8.734 12.296 1.00 97.44 79 GLY A O 1
ATOM 627 N N . SER A 1 80 ? -10.563 6.754 12.323 1.00 97.69 80 SER A N 1
ATOM 628 C CA . SER A 1 80 ? -9.215 7.306 12.170 1.00 97.69 80 SER A CA 1
ATOM 629 C C . SER A 1 80 ? -8.473 6.706 10.979 1.00 97.69 80 SER A C 1
ATOM 631 O O . SER A 1 80 ? -8.925 5.760 10.333 1.00 97.69 80 SER A O 1
ATOM 633 N N . ARG A 1 81 ? -7.297 7.265 10.693 1.00 97.69 81 ARG A N 1
ATOM 634 C CA . ARG A 1 81 ? -6.408 6.793 9.635 1.00 97.69 81 ARG A CA 1
ATOM 635 C C . ARG A 1 81 ? -4.961 6.866 10.073 1.00 97.69 81 ARG A C 1
ATOM 637 O O . ARG A 1 81 ? -4.594 7.723 10.876 1.00 97.69 81 ARG A O 1
ATOM 644 N N . THR A 1 82 ? -4.131 6.016 9.490 1.00 97.94 82 THR A N 1
ATOM 645 C CA . THR A 1 82 ? -2.683 6.075 9.687 1.00 97.94 82 THR A CA 1
ATOM 646 C C . THR A 1 82 ? -1.933 5.696 8.423 1.00 97.94 82 THR A C 1
ATOM 648 O O . THR A 1 82 ? -2.484 5.050 7.534 1.00 97.94 82 THR A O 1
ATOM 651 N N . MET A 1 83 ? -0.666 6.092 8.338 1.00 98.25 83 MET A N 1
ATOM 652 C CA . MET A 1 83 ? 0.211 5.640 7.263 1.00 98.25 83 MET A CA 1
ATOM 653 C C . MET A 1 83 ? 0.584 4.167 7.444 1.00 98.25 83 MET A C 1
ATOM 655 O O . MET A 1 83 ? 0.667 3.671 8.568 1.00 98.25 83 MET A O 1
ATOM 659 N N . PHE A 1 84 ? 0.854 3.477 6.341 1.00 98.06 84 PHE A N 1
ATOM 660 C CA . PHE A 1 84 ? 1.536 2.183 6.373 1.00 98.06 84 PHE A CA 1
ATOM 661 C C . PHE A 1 84 ? 3.032 2.347 6.068 1.00 98.06 84 PHE A C 1
ATOM 663 O O . PHE A 1 84 ? 3.449 3.352 5.483 1.00 98.06 84 PHE A O 1
ATOM 670 N N . GLU A 1 85 ? 3.845 1.381 6.491 1.00 97.81 85 GLU A N 1
ATOM 671 C CA . GLU A 1 85 ? 5.282 1.344 6.208 1.00 97.81 85 GLU A CA 1
ATOM 672 C C . GLU A 1 85 ? 5.529 1.373 4.694 1.00 97.81 85 GLU A C 1
ATOM 674 O O . GLU A 1 85 ? 4.917 0.632 3.929 1.00 97.81 85 GLU A O 1
ATOM 679 N N . MET A 1 86 ? 6.412 2.251 4.224 1.00 97.06 86 MET A N 1
ATOM 680 C CA . MET A 1 86 ? 6.615 2.428 2.786 1.00 97.06 86 MET A CA 1
ATOM 681 C C . ME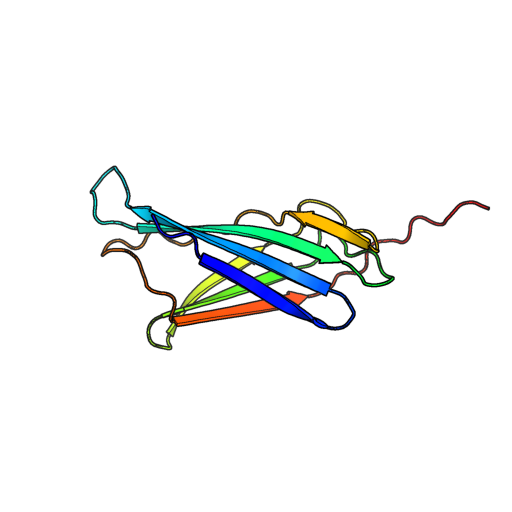T A 1 86 ? 7.009 1.110 2.111 1.00 97.06 86 MET A C 1
ATOM 683 O O . MET A 1 86 ? 8.003 0.494 2.486 1.00 97.06 86 MET A O 1
ATOM 687 N N . VAL A 1 87 ? 6.275 0.741 1.063 1.00 96.56 87 VAL A N 1
ATOM 688 C CA . VAL A 1 87 ? 6.628 -0.387 0.196 1.00 96.56 87 VAL A CA 1
ATOM 689 C C . VAL A 1 87 ? 7.601 0.109 -0.867 1.00 96.56 87 VAL A C 1
ATOM 691 O O . VAL A 1 87 ? 7.384 1.155 -1.495 1.00 96.56 87 VAL A O 1
ATOM 694 N N . VAL A 1 88 ? 8.680 -0.641 -1.072 1.00 95.31 88 VAL A N 1
ATOM 695 C CA . VAL A 1 88 ? 9.747 -0.292 -2.016 1.00 95.31 88 VAL A CA 1
ATOM 696 C C . VAL A 1 88 ? 9.886 -1.416 -3.028 1.00 95.31 88 VAL A C 1
ATOM 698 O O . VAL A 1 88 ? 10.165 -2.556 -2.667 1.00 95.31 88 VAL A O 1
ATOM 701 N N . SER A 1 89 ? 9.707 -1.107 -4.313 1.00 94.62 89 SER A N 1
ATOM 702 C CA . SER A 1 89 ? 9.906 -2.122 -5.346 1.00 94.62 89 SER A CA 1
ATOM 703 C C . SER A 1 89 ? 11.382 -2.523 -5.447 1.00 94.62 89 SER A C 1
ATOM 705 O O . SER A 1 89 ? 12.268 -1.702 -5.182 1.00 94.62 89 SER A O 1
ATOM 707 N N . PRO A 1 90 ? 11.676 -3.727 -5.964 1.00 94.75 90 PRO A N 1
ATOM 708 C CA . PRO A 1 90 ? 13.002 -4.038 -6.472 1.00 94.75 90 PRO A CA 1
ATOM 709 C C . PRO A 1 90 ? 13.479 -2.988 -7.482 1.00 94.75 90 PRO A C 1
ATOM 711 O O . PRO A 1 90 ? 12.676 -2.316 -8.142 1.00 94.75 90 PRO A O 1
ATOM 714 N N . VAL A 1 91 ? 14.799 -2.872 -7.618 1.00 94.75 91 VAL A N 1
ATOM 715 C CA . VAL A 1 91 ? 15.406 -2.077 -8.685 1.00 94.75 91 VAL A CA 1
ATOM 716 C C . VAL A 1 91 ? 15.328 -2.874 -9.982 1.00 94.75 91 VAL A C 1
ATOM 718 O O . VAL A 1 91 ? 15.997 -3.895 -10.143 1.00 94.75 91 VAL A O 1
ATOM 721 N N . HIS A 1 92 ? 14.538 -2.376 -10.923 1.00 93.12 92 HIS A N 1
ATOM 722 C CA . HIS A 1 92 ? 14.431 -2.910 -12.273 1.00 93.12 92 HIS A CA 1
ATOM 723 C C . HIS A 1 92 ? 15.568 -2.343 -13.114 1.00 93.12 92 HIS A C 1
ATOM 725 O O . HIS A 1 92 ? 15.677 -1.128 -13.282 1.00 93.12 92 HIS A O 1
ATOM 731 N N . LYS A 1 93 ? 16.459 -3.210 -13.601 1.00 92.44 93 LYS A N 1
ATOM 732 C CA . LYS A 1 93 ? 17.697 -2.776 -14.267 1.00 92.44 93 LYS A CA 1
ATOM 733 C C . LYS A 1 93 ? 17.446 -2.128 -15.625 1.00 92.44 93 LYS A C 1
ATOM 735 O O . LYS A 1 93 ? 18.136 -1.161 -15.938 1.00 92.44 93 LYS A O 1
ATOM 740 N N . ASP A 1 94 ? 16.432 -2.607 -16.342 1.00 91.88 94 ASP A N 1
ATOM 741 C CA . ASP A 1 94 ? 16.172 -2.297 -17.754 1.00 91.88 94 ASP A CA 1
ATOM 742 C C . ASP A 1 94 ? 15.125 -1.192 -17.974 1.00 91.88 94 ASP A C 1
ATOM 744 O O . ASP A 1 94 ? 14.656 -0.990 -19.092 1.00 91.88 94 ASP A O 1
ATOM 748 N N . GLY A 1 95 ? 14.735 -0.471 -16.919 1.00 91.00 95 GLY A N 1
ATOM 749 C CA . GLY A 1 95 ? 13.750 0.607 -17.007 1.00 91.00 95 GLY A CA 1
ATOM 750 C C . GLY A 1 95 ? 12.579 0.451 -16.049 1.00 91.00 95 GLY A C 1
ATOM 751 O O . GLY A 1 95 ? 12.521 -0.465 -15.228 1.00 91.00 95 GLY A O 1
ATOM 752 N N . CYS A 1 96 ? 11.638 1.392 -16.124 1.00 90.19 96 CYS A N 1
ATOM 753 C CA . CYS A 1 96 ? 10.440 1.351 -15.296 1.00 90.19 96 CYS A CA 1
ATOM 754 C C . CYS A 1 96 ? 9.484 0.266 -15.775 1.00 90.19 96 CYS A C 1
ATOM 756 O O . CYS A 1 96 ? 9.008 0.295 -16.907 1.00 90.19 96 CYS A O 1
ATOM 758 N N . VAL A 1 97 ? 9.157 -0.652 -14.869 1.00 89.94 97 VAL A N 1
ATOM 759 C CA . VAL A 1 97 ? 8.097 -1.629 -15.091 1.00 89.94 97 VAL A CA 1
ATOM 760 C C . VAL A 1 97 ? 6.748 -0.920 -15.018 1.00 89.94 97 VAL A C 1
ATOM 762 O O . VAL A 1 97 ? 6.460 -0.191 -14.062 1.00 89.94 97 VAL A O 1
ATOM 765 N N . ASN A 1 98 ? 5.927 -1.139 -16.044 1.00 90.06 98 ASN A N 1
ATOM 766 C CA . ASN A 1 98 ? 4.519 -0.784 -16.008 1.00 90.06 98 ASN A CA 1
ATOM 767 C C . ASN A 1 98 ? 3.756 -1.888 -15.268 1.00 90.06 98 ASN A C 1
ATOM 769 O O . ASN A 1 98 ? 3.820 -3.055 -15.671 1.00 90.06 98 ASN A O 1
ATOM 773 N N . TYR A 1 99 ? 3.077 -1.522 -14.183 1.00 91.94 99 TYR A N 1
ATOM 774 C CA . TYR A 1 99 ? 2.259 -2.458 -13.422 1.00 91.94 99 TYR A CA 1
ATOM 775 C C . TYR A 1 99 ? 0.851 -2.439 -14.008 1.00 9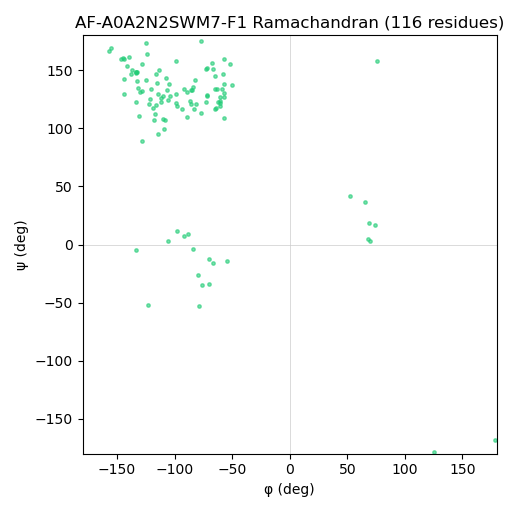1.94 99 TYR A C 1
ATOM 777 O O . TYR A 1 99 ? 0.149 -1.440 -13.884 1.00 91.94 99 TYR A O 1
ATOM 785 N N . ASP A 1 100 ? 0.457 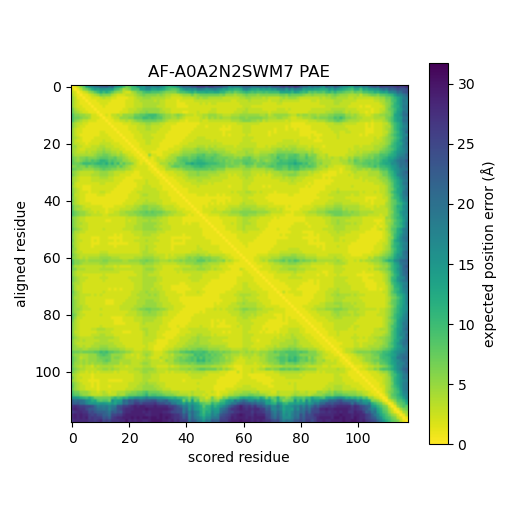-3.519 -14.678 1.00 92.69 100 ASP A N 1
ATOM 786 C CA . ASP A 1 100 ? -0.859 -3.633 -15.319 1.00 92.69 100 ASP A CA 1
ATOM 787 C C . ASP A 1 100 ? -1.963 -3.978 -14.312 1.00 92.69 100 ASP A C 1
ATOM 789 O O . ASP A 1 100 ? -3.124 -3.619 -14.507 1.00 92.69 100 ASP A O 1
ATOM 793 N N . ARG A 1 101 ? -1.598 -4.640 -13.211 1.00 94.50 101 ARG A N 1
ATOM 794 C CA . ARG A 1 101 ? -2.489 -4.945 -12.094 1.00 94.50 101 ARG A CA 1
ATOM 795 C C . ARG A 1 101 ? -1.745 -4.869 -10.768 1.00 94.50 101 ARG A C 1
ATOM 797 O O . ARG A 1 101 ? -0.592 -5.288 -10.657 1.00 94.50 101 ARG A O 1
ATOM 804 N N . ILE A 1 102 ? -2.431 -4.362 -9.750 1.00 96.56 102 ILE A N 1
ATOM 805 C CA . ILE A 1 102 ? -1.957 -4.358 -8.369 1.00 96.56 102 ILE A CA 1
ATOM 806 C C . ILE A 1 102 ? -3.085 -4.903 -7.509 1.00 96.56 102 ILE A C 1
ATOM 808 O O . ILE A 1 102 ? -4.112 -4.248 -7.345 1.00 96.56 102 ILE A O 1
ATOM 812 N N . ASP A 1 103 ? -2.883 -6.100 -6.972 1.00 97.50 103 ASP A N 1
ATOM 813 C CA . ASP A 1 103 ? -3.838 -6.719 -6.065 1.00 97.50 103 ASP A CA 1
ATOM 814 C C . ASP A 1 103 ? -3.422 -6.371 -4.635 1.00 97.50 103 ASP A C 1
ATOM 816 O O . ASP A 1 103 ? -2.332 -6.736 -4.183 1.00 97.50 103 ASP A O 1
ATOM 820 N N . VAL A 1 104 ? -4.287 -5.643 -3.929 1.00 97.88 104 VAL A N 1
ATOM 821 C CA . VAL A 1 104 ? -4.084 -5.279 -2.525 1.00 97.88 104 VAL A CA 1
ATOM 822 C C . VAL A 1 104 ? -5.081 -6.053 -1.683 1.00 97.88 104 VAL A C 1
ATOM 824 O O . VAL A 1 104 ? -6.283 -6.012 -1.942 1.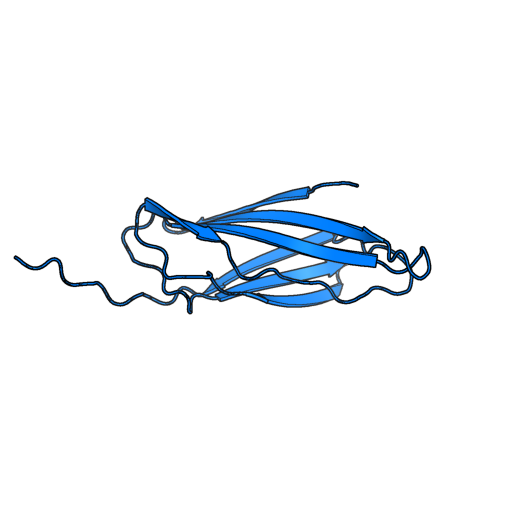00 97.88 104 VAL A O 1
ATOM 827 N N . SER A 1 105 ? -4.598 -6.751 -0.660 1.00 97.88 105 SER A N 1
ATOM 828 C CA . SER A 1 105 ? -5.461 -7.454 0.289 1.00 97.88 105 SER A CA 1
ATOM 829 C C . SER A 1 105 ? -5.126 -7.096 1.732 1.00 97.88 105 SER A C 1
ATOM 831 O O . SER A 1 105 ? -4.015 -6.667 2.048 1.00 97.88 105 SER A O 1
ATOM 833 N N . LEU A 1 106 ? -6.117 -7.246 2.610 1.00 97.38 106 LEU A N 1
ATOM 834 C CA . LEU A 1 106 ? -6.028 -6.862 4.012 1.00 97.38 106 LEU A CA 1
ATOM 835 C C . LEU A 1 106 ? -6.289 -8.069 4.908 1.00 97.38 106 LEU A C 1
ATOM 837 O O . LEU A 1 106 ? -7.357 -8.680 4.859 1.00 97.38 106 LEU A O 1
ATOM 841 N N . ARG A 1 107 ? -5.352 -8.350 5.812 1.00 96.81 107 ARG A N 1
ATOM 842 C CA . ARG A 1 107 ? -5.547 -9.298 6.912 1.00 96.81 107 ARG A CA 1
ATOM 843 C C . ARG A 1 107 ? -5.625 -8.530 8.222 1.00 96.81 107 ARG A C 1
ATOM 845 O O . ARG A 1 107 ? -4.602 -8.141 8.788 1.00 96.81 107 ARG A O 1
ATOM 852 N N . LYS A 1 108 ? -6.859 -8.310 8.677 1.00 92.38 108 LYS A N 1
ATOM 853 C CA . LYS A 1 108 ? -7.179 -7.576 9.907 1.00 92.38 108 LYS A CA 1
ATOM 854 C C . LYS A 1 108 ? -6.648 -8.328 11.127 1.00 92.38 108 LYS A C 1
ATOM 856 O O . LYS A 1 108 ? -6.859 -9.532 11.260 1.00 92.38 108 LYS A O 1
ATOM 861 N N . VAL A 1 109 ? -6.001 -7.602 12.032 1.00 90.94 109 VAL A N 1
ATOM 862 C CA . VAL A 1 109 ? -5.691 -8.077 13.383 1.00 90.94 109 VAL A CA 1
ATOM 863 C C . VAL A 1 109 ? -6.407 -7.144 14.344 1.00 90.94 109 VAL A C 1
ATOM 865 O O . VAL A 1 109 ? -6.123 -5.948 14.350 1.00 90.94 109 VAL A O 1
ATOM 868 N N . ALA A 1 110 ? -7.351 -7.667 15.126 1.00 82.50 110 ALA A N 1
ATOM 869 C CA . ALA A 1 110 ? -8.055 -6.863 16.119 1.00 82.50 110 ALA A CA 1
ATOM 870 C C . ALA A 1 110 ? -7.050 -6.304 17.139 1.00 82.50 110 ALA A C 1
ATOM 872 O O . ALA A 1 110 ? -6.246 -7.050 17.702 1.00 82.50 110 ALA A O 1
ATOM 873 N N . GLY A 1 111 ? -7.066 -4.987 17.340 1.00 73.69 111 GLY A N 1
ATOM 874 C CA . GLY A 1 111 ? -6.343 -4.353 18.438 1.00 73.69 111 GLY A CA 1
ATOM 875 C C . GLY A 1 111 ? -7.037 -4.635 19.769 1.00 73.69 111 GLY A C 1
ATOM 876 O O . GLY A 1 111 ? -8.257 -4.811 19.816 1.00 73.69 111 GLY A O 1
ATOM 877 N N . SER A 1 112 ? -6.274 -4.669 20.862 1.00 62.75 112 SER A N 1
ATOM 878 C CA . SER A 1 112 ? -6.864 -4.717 22.200 1.00 62.75 112 SER A CA 1
ATOM 879 C C . SER A 1 112 ? -7.713 -3.465 22.412 1.00 62.75 112 SER A C 1
ATOM 881 O O . SER A 1 112 ? -7.210 -2.348 22.300 1.00 62.75 112 SER A O 1
ATOM 883 N N . GLN A 1 113 ? -8.996 -3.641 22.728 1.00 56.41 113 GLN A N 1
ATOM 884 C CA . GLN A 1 113 ? -9.833 -2.543 23.199 1.00 56.41 113 GLN A CA 1
ATOM 885 C C . GLN A 1 113 ? -9.205 -2.002 24.486 1.00 56.41 113 GLN A C 1
ATOM 887 O O . GLN A 1 113 ? -9.060 -2.742 25.459 1.00 56.41 113 GLN A O 1
ATOM 892 N N . ILE A 1 114 ? -8.813 -0.725 24.506 1.00 55.53 114 ILE A N 1
ATOM 893 C CA . ILE A 1 114 ? -8.602 -0.042 25.783 1.00 55.53 114 ILE A CA 1
ATOM 894 C C . ILE A 1 114 ? -9.990 -0.017 26.435 1.00 55.53 114 ILE A C 1
ATOM 896 O O . ILE A 1 114 ? -10.901 0.558 25.833 1.00 55.53 114 ILE A O 1
ATOM 900 N N . PRO A 1 115 ? -10.204 -0.653 27.601 1.00 44.09 115 PRO A N 1
ATOM 901 C CA . PRO A 1 115 ? -11.486 -0.554 28.271 1.00 44.09 115 PRO A CA 1
ATOM 902 C C . PRO A 1 115 ? -11.709 0.923 28.584 1.00 44.09 115 PRO A C 1
ATOM 904 O O . PRO A 1 115 ? -10.887 1.543 29.264 1.00 44.09 115 PRO A O 1
ATOM 907 N N . SER A 1 116 ? -12.797 1.501 28.077 1.00 52.31 116 SER A N 1
ATOM 908 C CA . SER A 1 116 ? -13.291 2.776 28.583 1.00 52.31 116 SER A CA 1
ATOM 909 C C . SER A 1 116 ? -13.545 2.583 30.076 1.00 52.31 116 SER A C 1
ATOM 911 O O . SER A 1 116 ? -14.424 1.811 30.463 1.00 52.31 116 SER A O 1
ATOM 913 N N . ARG A 1 117 ? -12.702 3.195 30.910 1.00 47.44 117 ARG A N 1
ATOM 914 C CA . ARG A 1 117 ? -12.844 3.145 32.365 1.00 47.44 117 ARG A CA 1
ATOM 915 C C . ARG A 1 117 ? -14.179 3.825 32.736 1.00 47.44 117 ARG A C 1
ATOM 917 O O . ARG A 1 117 ? -14.448 4.875 32.151 1.00 47.44 117 ARG A O 1
ATOM 924 N N . PRO A 1 118 ? -15.002 3.217 33.612 1.00 55.91 118 PRO A N 1
ATOM 925 C CA . PRO A 1 118 ? -16.279 3.786 34.043 1.00 55.91 118 PRO A CA 1
ATOM 926 C C . PRO A 1 118 ? -16.108 5.105 34.800 1.00 55.91 118 PRO A C 1
ATOM 928 O O . PRO A 1 118 ? -15.018 5.312 35.388 1.00 55.91 118 PRO A O 1
#

Mean predicted aligned error: 5.06 Å

Foldseek 3Di:
DDKDWDKADADQQKIKIKIKDKDQDPVPRFKIKIKIKTKIFAQHQFKFAQPKWKKKFFDAPNHTQDIDIWGFPGIAHHRGMGMIDMDMHDTHRGHDTDGPDIDIHIDTDTDDPPPPDD

pLDDT: mean 91.97, std 11.33, range [44.09, 98.44]

Nearest PDB structures (foldseek):
  6zlx-assembly1_A  TM=5.217E-01  e=2.778E-02  Homo sapiens
  5vi0-assembly1_A  TM=4.920E-01  e=1.034E-01  Pseudomonas fluorescens
  3gqq-assembly3_C  TM=5.623E-01  e=1.713E-01  Homo sapiens
  5vi0-assembly2_B  TM=5.337E-01  e=5.209E-01  Pseudomonas fluorescens
  7umo-assembly1_A  TM=4.150E-01  e=1.713E-01  Homo sapiens